Protein AF-A0A952SJS7-F1 (afdb_monomer)

Mean predicted aligned error: 21.54 Å

Radius of gyration: 40.36 Å; Cα contacts (8 Å, |Δi|>4): 62; chains: 1; bo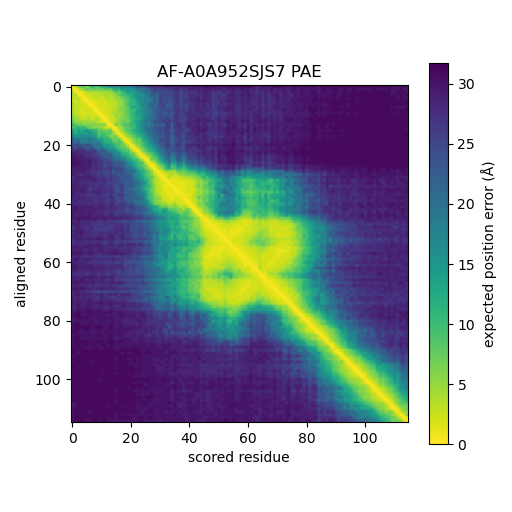unding box: 92×97×63 Å

Sequence (115 aa):
MNRIALHLMILLVTGCTSLSLAIGEELSPQPSAKERLQQVLDAEGGTTVHMDAAGNVHTSTNLPNGEQIIRVQPPQSPGLNLGPPLQLSNQPLQLPPPPPMPAQPPPPEYPQRAR

Structure (mmCIF, N/CA/C/O backbone):
data_AF-A0A952SJS7-F1
#
_entry.id   AF-A0A952SJS7-F1
#
loop_
_atom_site.group_PDB
_atom_site.id
_atom_site.type_symbol
_atom_site.label_atom_id
_atom_site.label_alt_id
_atom_site.label_comp_id
_atom_site.label_asym_id
_atom_site.label_entity_id
_atom_site.label_seq_id
_atom_site.pdbx_PDB_ins_code
_atom_site.Cartn_x
_atom_site.Cartn_y
_atom_site.Cartn_z
_atom_site.occupancy
_atom_site.B_iso_or_equiv
_atom_site.auth_seq_id
_atom_site.auth_comp_id
_atom_site.auth_asym_id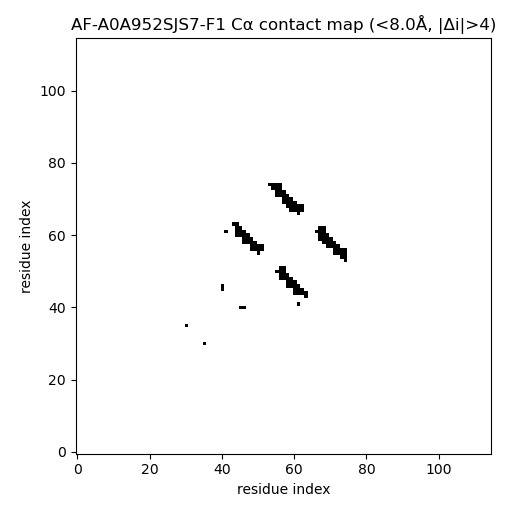
_atom_site.auth_atom_id
_atom_site.pdbx_PDB_model_num
ATOM 1 N N . MET A 1 1 ? 44.693 -62.402 -7.359 1.00 60.03 1 MET A N 1
ATOM 2 C CA . MET A 1 1 ? 44.055 -61.145 -7.819 1.00 60.03 1 MET A CA 1
ATOM 3 C C . MET A 1 1 ? 42.860 -60.719 -6.961 1.00 60.03 1 MET A C 1
ATOM 5 O O . MET A 1 1 ? 42.787 -59.543 -6.637 1.00 60.03 1 MET A O 1
ATOM 9 N N . ASN A 1 2 ? 41.994 -61.626 -6.486 1.00 61.91 2 ASN A N 1
ATOM 10 C CA . ASN A 1 2 ? 40.777 -61.231 -5.742 1.00 61.91 2 ASN A CA 1
ATOM 11 C C . ASN A 1 2 ? 41.002 -60.552 -4.377 1.00 61.91 2 ASN A C 1
ATOM 13 O O . ASN A 1 2 ? 40.204 -59.710 -3.983 1.00 61.91 2 ASN A O 1
ATOM 17 N N . ARG A 1 3 ? 42.081 -60.873 -3.650 1.00 64.12 3 ARG A N 1
ATOM 18 C CA . ARG A 1 3 ? 42.334 -60.283 -2.317 1.00 64.12 3 ARG A CA 1
ATOM 19 C C . ARG A 1 3 ? 42.762 -58.811 -2.376 1.00 64.12 3 ARG A C 1
ATOM 21 O O . ARG A 1 3 ? 42.360 -58.028 -1.526 1.00 64.12 3 ARG A O 1
ATOM 28 N N . ILE A 1 4 ? 43.518 -58.438 -3.410 1.00 73.25 4 ILE A N 1
ATOM 29 C CA . ILE A 1 4 ? 43.979 -57.058 -3.632 1.00 73.25 4 ILE A CA 1
ATOM 30 C C . ILE A 1 4 ? 42.799 -56.173 -4.055 1.00 73.25 4 ILE A C 1
ATOM 32 O O . ILE A 1 4 ? 42.634 -55.075 -3.532 1.00 73.25 4 ILE A O 1
ATOM 36 N N . ALA A 1 5 ? 41.927 -56.687 -4.928 1.00 70.94 5 ALA A N 1
ATOM 37 C CA . ALA A 1 5 ? 40.705 -55.995 -5.339 1.00 70.94 5 ALA A CA 1
ATOM 38 C C . ALA A 1 5 ? 39.747 -55.745 -4.159 1.00 70.94 5 ALA A C 1
ATOM 40 O O . ALA A 1 5 ? 39.169 -54.666 -4.050 1.00 70.94 5 ALA A O 1
ATOM 41 N N . LEU A 1 6 ? 39.630 -56.706 -3.234 1.00 72.69 6 LEU A N 1
ATOM 42 C CA . LEU A 1 6 ? 38.802 -56.558 -2.036 1.00 72.69 6 LEU A CA 1
ATOM 43 C C . LEU A 1 6 ? 39.335 -55.465 -1.093 1.00 72.69 6 LEU A C 1
ATOM 45 O O . LEU A 1 6 ? 38.554 -54.678 -0.570 1.00 72.69 6 LEU A O 1
ATOM 49 N N . HIS A 1 7 ? 40.654 -55.380 -0.895 1.00 68.94 7 HIS A N 1
ATOM 50 C CA . HIS A 1 7 ? 41.252 -54.323 -0.071 1.00 68.94 7 HIS A CA 1
ATOM 51 C C . HIS A 1 7 ? 41.114 -52.931 -0.698 1.00 68.94 7 HIS A C 1
ATOM 53 O O . HIS A 1 7 ? 40.824 -51.977 0.021 1.00 68.94 7 HIS A O 1
ATOM 59 N N . LEU A 1 8 ? 41.239 -52.815 -2.024 1.00 74.12 8 LEU A N 1
ATOM 60 C CA . LEU A 1 8 ? 40.985 -51.557 -2.733 1.00 74.12 8 LEU A CA 1
ATOM 61 C C . LEU A 1 8 ? 39.527 -51.102 -2.595 1.00 74.12 8 LEU A C 1
ATOM 63 O O . LEU A 1 8 ? 39.286 -49.926 -2.344 1.00 74.12 8 LEU A O 1
ATOM 67 N N . MET A 1 9 ? 38.564 -52.024 -2.680 1.00 73.56 9 MET A N 1
ATOM 68 C CA . MET A 1 9 ? 37.146 -51.707 -2.464 1.00 73.56 9 MET A CA 1
ATOM 69 C C . MET A 1 9 ? 36.869 -51.222 -1.038 1.00 73.56 9 MET A C 1
ATOM 71 O O . MET A 1 9 ? 36.152 -50.242 -0.861 1.00 73.56 9 MET A O 1
ATOM 75 N N . ILE A 1 10 ? 37.461 -51.854 -0.020 1.00 70.62 10 ILE A N 1
ATOM 76 C CA . ILE A 1 10 ? 37.277 -51.434 1.379 1.00 70.62 10 ILE A CA 1
ATOM 77 C C . ILE A 1 10 ? 37.886 -50.045 1.619 1.00 70.62 10 ILE A C 1
ATOM 79 O O . ILE A 1 10 ? 37.252 -49.214 2.270 1.00 70.62 10 ILE A O 1
ATOM 83 N N . LEU A 1 11 ? 39.067 -49.760 1.059 1.00 68.62 11 LEU A N 1
ATOM 84 C CA . LEU A 1 11 ? 39.697 -48.436 1.141 1.00 68.62 11 LEU A CA 1
ATOM 85 C C . LEU A 1 11 ? 38.873 -47.358 0.425 1.00 68.62 11 LEU A C 1
ATOM 87 O O . LEU A 1 11 ? 38.720 -46.265 0.964 1.00 68.62 11 LEU A O 1
ATOM 91 N N . LEU A 1 12 ? 38.303 -47.669 -0.743 1.00 65.94 12 LEU A N 1
ATOM 92 C CA . LEU A 1 12 ? 37.467 -46.737 -1.501 1.00 65.94 12 LEU A CA 1
ATOM 93 C C . LEU A 1 12 ? 36.153 -46.430 -0.766 1.00 65.94 12 LEU A C 1
ATOM 95 O O . LEU A 1 12 ? 35.773 -45.270 -0.644 1.00 65.94 12 LEU A O 1
ATOM 99 N N . VAL A 1 13 ? 35.489 -47.453 -0.218 1.00 61.91 13 VAL A N 1
ATOM 100 C CA . VAL A 1 13 ? 34.237 -47.287 0.538 1.00 61.91 13 VAL A CA 1
ATOM 101 C C . VAL A 1 13 ? 34.483 -46.522 1.839 1.00 61.91 13 VAL A C 1
ATOM 103 O O . VAL A 1 13 ? 33.785 -45.549 2.108 1.00 61.91 13 VAL A O 1
ATOM 106 N N . THR A 1 14 ? 35.511 -46.899 2.605 1.00 60.12 14 THR A N 1
ATOM 107 C CA . THR A 1 14 ? 35.843 -46.236 3.880 1.00 60.12 14 THR A CA 1
ATOM 108 C C . THR A 1 14 ? 36.302 -44.790 3.656 1.00 60.12 14 THR A C 1
ATOM 110 O O . THR A 1 14 ? 35.868 -43.883 4.366 1.00 60.12 14 THR A O 1
ATOM 113 N N . GLY A 1 15 ? 37.113 -44.545 2.620 1.00 55.28 15 GLY A N 1
ATOM 114 C CA . GLY A 1 15 ? 37.581 -43.209 2.246 1.00 55.28 15 GLY A CA 1
ATOM 115 C C . GLY A 1 15 ? 36.463 -42.282 1.752 1.00 55.28 15 GLY A C 1
ATOM 116 O O . GLY A 1 15 ? 36.436 -41.111 2.126 1.00 55.28 15 GLY A O 1
ATOM 117 N N . CYS A 1 16 ? 35.493 -42.797 0.985 1.00 51.47 16 CYS A N 1
ATOM 118 C CA . CYS A 1 16 ? 34.326 -42.020 0.548 1.00 51.47 16 CYS A CA 1
ATOM 119 C C . CYS A 1 16 ? 33.361 -41.692 1.697 1.00 51.47 16 CYS A C 1
ATOM 121 O O . CYS A 1 16 ? 32.789 -40.599 1.717 1.00 51.47 16 CYS A O 1
ATOM 123 N N . THR A 1 17 ? 33.205 -42.585 2.681 1.00 49.28 17 THR A N 1
ATOM 124 C CA . THR A 1 17 ? 32.387 -42.282 3.866 1.00 49.28 17 THR A CA 1
ATOM 125 C C . THR A 1 17 ? 33.038 -41.241 4.774 1.00 49.28 17 THR A C 1
ATOM 127 O O . THR A 1 17 ? 32.338 -40.379 5.298 1.00 49.28 17 THR A O 1
ATOM 130 N N . SER A 1 18 ? 34.368 -41.245 4.914 1.00 49.59 18 SER A N 1
ATOM 131 C CA . SER A 1 18 ? 35.073 -40.256 5.743 1.00 49.59 18 SER A CA 1
ATOM 132 C C . SER A 1 18 ? 35.174 -38.872 5.092 1.00 49.59 18 SER A C 1
ATOM 134 O O . SER A 1 18 ? 35.213 -37.880 5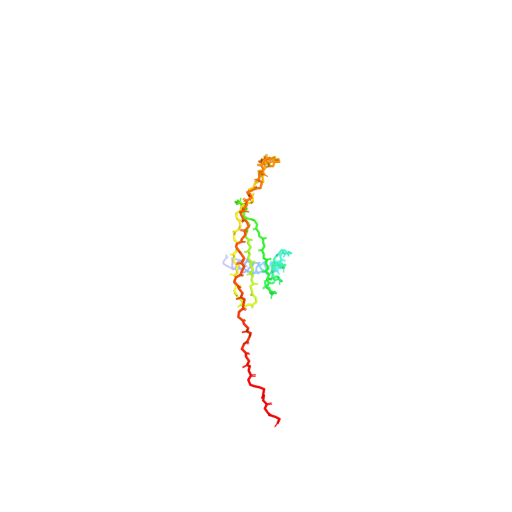.813 1.00 49.59 18 SER A O 1
ATOM 136 N N . LEU A 1 19 ? 35.150 -38.774 3.756 1.00 46.16 19 LEU A N 1
ATOM 137 C CA . LEU A 1 19 ? 35.109 -37.477 3.063 1.00 46.16 19 LEU A CA 1
ATOM 138 C C . LEU A 1 19 ? 33.718 -36.817 3.117 1.00 46.16 19 LEU A C 1
ATOM 140 O O . LEU A 1 19 ? 33.609 -35.600 3.005 1.00 46.16 19 LEU A O 1
ATOM 144 N N . SER A 1 20 ? 32.661 -37.602 3.344 1.00 49.66 20 SER A N 1
ATOM 145 C CA . SER A 1 20 ? 31.286 -37.089 3.446 1.00 49.66 20 SER A CA 1
ATOM 146 C C . SER A 1 20 ? 30.933 -36.545 4.838 1.00 49.66 20 SER A C 1
ATOM 148 O O . SER A 1 20 ? 29.885 -35.931 4.996 1.00 49.66 20 SER A O 1
ATOM 150 N N . LEU A 1 21 ? 31.797 -36.732 5.846 1.00 46.94 21 LEU A N 1
ATOM 151 C CA . LEU A 1 21 ? 31.563 -36.268 7.223 1.00 46.94 21 LEU A CA 1
ATOM 152 C C . LEU A 1 21 ? 32.289 -34.947 7.561 1.00 46.94 21 LEU A C 1
ATOM 154 O O . LEU A 1 21 ? 32.320 -34.539 8.717 1.00 46.94 21 LEU A O 1
ATOM 158 N N . ALA A 1 22 ? 32.863 -34.270 6.561 1.00 50.47 22 ALA A N 1
ATOM 159 C CA . ALA A 1 22 ? 33.495 -32.952 6.705 1.00 50.47 22 ALA A CA 1
ATOM 160 C C . ALA A 1 22 ? 32.922 -31.899 5.731 1.00 50.47 22 ALA A C 1
ATOM 162 O O . ALA A 1 22 ? 33.583 -30.919 5.405 1.00 50.47 22 ALA A O 1
ATOM 163 N N . ILE A 1 23 ? 31.680 -32.089 5.274 1.00 42.91 23 ILE A N 1
ATOM 164 C CA . ILE A 1 23 ? 30.808 -31.027 4.743 1.00 42.91 23 ILE A CA 1
ATOM 165 C C . ILE A 1 23 ? 29.615 -30.980 5.695 1.00 42.91 23 ILE A C 1
ATOM 167 O O . ILE A 1 23 ? 28.533 -31.497 5.452 1.00 42.91 23 ILE A O 1
ATOM 171 N N . GLY A 1 24 ? 29.909 -30.484 6.888 1.00 43.22 24 GLY A N 1
ATOM 172 C CA . GLY A 1 24 ? 28.981 -30.362 8.002 1.00 43.22 24 GLY A CA 1
ATOM 173 C C . GLY A 1 24 ? 29.079 -28.985 8.640 1.00 43.22 24 GLY A C 1
ATOM 174 O O . GLY A 1 24 ? 28.829 -28.851 9.827 1.00 43.22 24 GLY A O 1
ATOM 175 N N . GLU A 1 25 ? 29.454 -27.962 7.872 1.00 41.09 25 GLU A N 1
ATOM 176 C CA . GLU A 1 25 ? 28.895 -26.636 8.111 1.00 41.09 25 GLU A CA 1
ATOM 177 C C . GLU A 1 25 ? 27.646 -26.556 7.243 1.00 41.09 25 GLU A C 1
ATOM 179 O O . GLU A 1 25 ? 27.637 -26.027 6.132 1.00 41.09 25 GLU A O 1
ATOM 184 N N . GLU A 1 26 ? 26.569 -27.142 7.766 1.00 47.38 26 GLU A N 1
ATOM 185 C CA . GLU A 1 26 ? 25.251 -26.589 7.519 1.00 47.38 26 GLU A CA 1
ATOM 186 C C . GLU A 1 26 ? 25.334 -25.147 8.033 1.00 47.38 26 GLU A C 1
ATOM 188 O O . GLU A 1 26 ? 25.128 -24.870 9.215 1.00 47.38 26 GLU A O 1
ATOM 193 N N . LEU A 1 27 ? 25.731 -24.220 7.153 1.00 46.09 27 LEU A N 1
ATOM 194 C CA . LEU A 1 27 ? 25.365 -22.825 7.299 1.00 46.09 27 LEU A CA 1
ATOM 195 C C . LEU A 1 27 ? 23.846 -22.860 7.300 1.00 46.09 27 LEU A C 1
ATOM 197 O O . LEU A 1 27 ? 23.226 -22.802 6.240 1.00 46.09 27 LEU A O 1
ATOM 201 N N . SER A 1 28 ? 23.256 -23.030 8.487 1.00 59.84 28 SER A N 1
ATOM 202 C CA . SER A 1 28 ? 21.871 -22.671 8.722 1.00 59.84 28 SER A CA 1
ATOM 203 C C . SER A 1 28 ? 21.729 -21.321 8.037 1.00 59.84 28 SER A C 1
ATOM 205 O O . SER A 1 28 ? 22.497 -20.414 8.386 1.00 59.84 28 SER A O 1
ATOM 207 N N . PRO A 1 29 ? 20.914 -21.206 6.974 1.00 65.75 29 PRO A N 1
ATOM 208 C CA . PRO A 1 29 ? 20.824 -19.969 6.233 1.00 65.75 29 PRO A CA 1
ATOM 209 C C . PRO A 1 29 ? 20.265 -18.960 7.219 1.00 65.75 29 PRO A C 1
ATOM 211 O O . PRO A 1 29 ? 19.069 -18.947 7.506 1.00 65.75 29 PRO A O 1
ATOM 214 N N . GLN A 1 30 ? 21.164 -18.188 7.831 1.00 68.56 30 GLN A N 1
ATOM 215 C CA . GLN A 1 30 ? 20.778 -17.191 8.798 1.00 68.56 30 GLN A CA 1
ATOM 216 C C . GLN A 1 30 ? 19.842 -16.266 8.027 1.00 68.56 30 GLN A C 1
ATOM 218 O O . GLN A 1 30 ? 20.267 -15.727 6.999 1.00 68.56 30 GLN A O 1
ATOM 223 N N . PRO A 1 31 ? 18.581 -16.114 8.467 1.00 73.19 31 PRO A N 1
ATOM 224 C CA . PRO A 1 31 ? 17.628 -15.302 7.741 1.00 73.19 31 PRO A CA 1
ATOM 225 C C . PRO A 1 31 ? 18.243 -13.921 7.541 1.00 73.19 31 PRO A C 1
ATOM 227 O O . PRO A 1 31 ? 18.814 -13.323 8.465 1.00 73.19 31 PRO A O 1
ATOM 230 N N . SER A 1 32 ? 18.180 -13.444 6.304 1.00 83.81 32 SER A N 1
ATOM 231 C CA . SER A 1 32 ? 18.655 -12.126 5.918 1.00 83.81 32 SER A CA 1
ATOM 232 C C . SER A 1 32 ? 18.025 -11.060 6.814 1.00 83.81 32 SER A C 1
ATOM 234 O O . SER A 1 32 ? 16.966 -11.255 7.414 1.00 83.81 32 SER A O 1
ATOM 236 N N . ALA A 1 33 ? 18.645 -9.881 6.895 1.00 80.62 33 ALA A N 1
ATOM 237 C CA . ALA A 1 33 ? 18.096 -8.779 7.689 1.00 80.62 33 ALA A CA 1
ATOM 238 C C . ALA A 1 33 ? 16.626 -8.474 7.333 1.00 80.62 33 ALA A C 1
ATOM 240 O O . ALA A 1 33 ? 15.831 -8.164 8.218 1.00 80.62 33 ALA A O 1
ATOM 241 N N . LYS A 1 34 ? 16.268 -8.635 6.053 1.00 76.69 34 LYS A N 1
ATOM 242 C CA . LYS A 1 34 ? 14.900 -8.508 5.550 1.00 76.69 34 LYS A CA 1
ATOM 243 C C . LYS A 1 34 ? 13.980 -9.599 6.104 1.00 76.69 34 LYS A C 1
ATOM 245 O O . LYS A 1 34 ? 12.902 -9.279 6.586 1.00 76.69 34 LYS A O 1
ATOM 250 N N . GLU A 1 35 ? 14.398 -10.860 6.061 1.00 77.50 35 GLU A N 1
ATOM 251 C CA . GLU A 1 35 ? 13.600 -11.988 6.563 1.00 77.50 35 GLU A CA 1
ATOM 252 C C . GLU A 1 35 ? 13.407 -11.920 8.078 1.00 77.50 35 GLU A C 1
ATOM 254 O O . GLU A 1 35 ? 12.308 -12.161 8.561 1.00 77.50 35 GLU A O 1
ATOM 259 N N . ARG A 1 36 ? 14.430 -11.508 8.835 1.00 80.12 36 ARG A N 1
ATOM 260 C CA . ARG A 1 36 ? 14.298 -11.305 10.287 1.00 80.12 36 ARG A CA 1
ATOM 261 C C . ARG A 1 36 ? 13.339 -10.174 10.630 1.00 80.12 36 ARG A C 1
ATOM 263 O O . ARG A 1 36 ? 12.552 -10.304 11.557 1.00 80.12 36 ARG A O 1
ATOM 270 N N . LEU A 1 37 ? 13.414 -9.059 9.900 1.00 77.19 37 LEU A N 1
ATOM 271 C CA . LEU A 1 37 ? 12.474 -7.955 10.081 1.00 77.19 37 LEU A CA 1
ATOM 272 C C . LEU A 1 37 ? 11.047 -8.416 9.772 1.00 77.19 37 LEU A C 1
ATOM 274 O O . LEU A 1 37 ? 10.135 -8.119 10.535 1.00 77.19 37 LEU A O 1
ATOM 278 N N . GLN A 1 38 ? 10.875 -9.187 8.698 1.00 69.44 38 GLN A N 1
ATOM 279 C CA . GLN A 1 38 ? 9.587 -9.757 8.323 1.00 69.44 38 GLN A CA 1
ATOM 280 C C . GLN A 1 38 ? 9.038 -10.677 9.423 1.00 69.44 38 GLN A C 1
ATOM 282 O O . GLN A 1 38 ? 7.903 -10.497 9.838 1.00 69.44 38 GLN A O 1
ATOM 287 N N . GLN A 1 39 ? 9.864 -11.564 9.984 1.00 69.00 39 GLN A N 1
ATOM 288 C CA . GLN A 1 39 ? 9.484 -12.453 11.090 1.00 69.00 39 GLN A CA 1
ATOM 289 C C . GLN A 1 39 ? 9.036 -11.698 12.351 1.00 69.00 39 GLN A C 1
ATOM 291 O O . GLN A 1 39 ? 8.095 -12.123 13.015 1.00 69.00 39 GLN A O 1
ATOM 296 N N . VAL A 1 40 ? 9.693 -10.581 12.685 1.00 70.38 40 VAL A N 1
ATOM 297 C CA . VAL A 1 40 ? 9.299 -9.736 13.826 1.00 70.38 40 VAL A CA 1
ATOM 298 C C . VAL A 1 40 ? 7.963 -9.040 13.552 1.00 70.38 40 VAL A C 1
ATOM 300 O O . VAL A 1 40 ? 7.081 -9.052 14.405 1.00 70.38 40 VAL A O 1
ATOM 303 N N . LEU A 1 41 ? 7.789 -8.483 12.350 1.00 67.62 41 LEU A N 1
ATOM 304 C CA . LEU A 1 41 ? 6.547 -7.814 11.948 1.00 67.62 41 LEU A CA 1
ATOM 305 C C . LEU A 1 41 ? 5.364 -8.787 11.841 1.00 67.62 41 LEU A C 1
ATOM 307 O O . LEU A 1 41 ? 4.237 -8.419 12.162 1.00 67.62 41 LEU A O 1
ATOM 311 N N . ASP A 1 42 ? 5.611 -10.022 11.406 1.00 6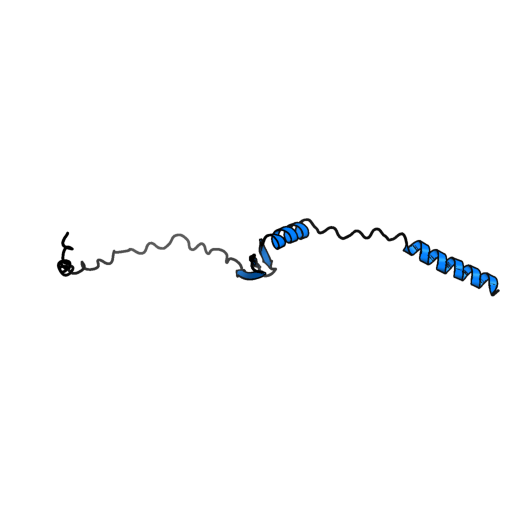5.06 42 ASP A N 1
ATOM 312 C CA . ASP A 1 42 ? 4.589 -11.065 11.322 1.00 65.06 42 ASP A CA 1
ATOM 313 C C . ASP A 1 42 ? 4.138 -11.528 12.715 1.00 65.06 42 ASP A C 1
ATOM 315 O O . ASP A 1 42 ? 2.964 -11.842 12.899 1.00 65.06 42 ASP A O 1
ATOM 319 N N . ALA A 1 43 ? 5.040 -11.530 13.704 1.00 64.56 43 ALA A N 1
ATOM 320 C CA . ALA A 1 43 ? 4.736 -11.938 15.074 1.00 64.56 43 ALA A CA 1
ATOM 321 C C . ALA A 1 43 ? 3.923 -10.897 15.871 1.00 64.56 43 ALA A C 1
ATOM 323 O O . ALA A 1 43 ? 3.119 -11.285 16.716 1.00 64.56 43 ALA A O 1
ATOM 324 N N . GLU A 1 44 ? 4.100 -9.595 15.615 1.00 65.31 44 GLU A N 1
ATOM 325 C CA . GLU A 1 44 ? 3.317 -8.525 16.269 1.00 65.31 44 GLU A CA 1
ATOM 326 C C . GLU A 1 44 ? 2.014 -8.167 15.534 1.00 65.31 44 GLU A C 1
ATOM 328 O O . GLU A 1 44 ? 1.165 -7.460 16.081 1.00 65.31 44 GLU A O 1
ATOM 333 N N . GLY A 1 45 ? 1.831 -8.663 14.309 1.00 65.38 45 GLY A N 1
ATOM 334 C CA . GLY A 1 45 ? 0.870 -8.086 13.379 1.00 65.38 45 GLY A CA 1
ATOM 335 C C . GLY A 1 45 ? 1.460 -6.817 12.766 1.00 65.38 45 GLY A C 1
ATOM 336 O O . GLY A 1 45 ? 1.847 -5.869 13.448 1.00 65.38 45 GLY A O 1
ATOM 337 N N . GLY A 1 46 ? 1.564 -6.806 11.444 1.00 75.94 46 GLY A N 1
ATOM 338 C CA . GLY A 1 46 ? 2.344 -5.808 10.729 1.00 75.94 46 GLY A CA 1
ATOM 339 C C . GLY A 1 46 ? 1.701 -5.437 9.410 1.00 75.94 46 GLY A C 1
ATOM 340 O O . GLY A 1 46 ? 0.950 -6.213 8.817 1.00 75.94 46 GLY A O 1
ATOM 341 N N . THR A 1 47 ? 2.002 -4.226 8.947 1.00 83.62 47 THR A N 1
ATOM 342 C CA . THR A 1 47 ? 1.656 -3.791 7.595 1.00 83.62 47 THR A CA 1
ATOM 343 C C . THR A 1 47 ? 2.901 -3.860 6.729 1.00 83.62 47 THR A C 1
ATOM 345 O O . THR A 1 47 ? 3.880 -3.162 6.987 1.00 83.62 47 THR A O 1
ATOM 348 N N . THR A 1 48 ? 2.866 -4.689 5.694 1.00 86.81 48 THR A N 1
ATOM 349 C CA . THR A 1 48 ? 3.900 -4.730 4.664 1.00 86.81 48 THR A CA 1
ATOM 350 C C . THR A 1 48 ? 3.414 -3.992 3.431 1.00 86.81 48 THR A C 1
ATOM 352 O O . THR A 1 48 ? 2.264 -4.127 3.015 1.00 86.81 48 THR A O 1
ATOM 355 N N . VAL A 1 49 ? 4.300 -3.188 2.850 1.00 89.69 49 VAL A N 1
ATOM 356 C CA . VAL A 1 49 ? 4.030 -2.429 1.630 1.00 89.69 49 VAL A CA 1
ATOM 357 C C . VAL A 1 49 ? 5.117 -2.763 0.623 1.00 89.69 49 VAL A C 1
ATOM 359 O O . VAL A 1 49 ? 6.302 -2.636 0.929 1.00 89.69 49 VAL A O 1
ATOM 362 N N . HIS A 1 50 ? 4.729 -3.196 -0.572 1.00 89.44 50 HIS A N 1
ATOM 363 C CA . HIS A 1 50 ? 5.665 -3.434 -1.665 1.00 89.44 50 HIS A CA 1
ATOM 364 C C . HIS A 1 50 ? 5.087 -2.960 -2.994 1.00 89.44 50 HIS A C 1
ATOM 366 O O . HIS A 1 50 ? 3.877 -2.963 -3.191 1.00 89.44 50 HIS A O 1
ATOM 372 N N . MET A 1 51 ? 5.962 -2.547 -3.908 1.00 92.19 51 MET A N 1
ATOM 373 C CA . MET A 1 51 ? 5.584 -2.210 -5.276 1.00 92.19 51 MET A CA 1
ATOM 374 C C . MET A 1 51 ? 5.910 -3.390 -6.192 1.00 92.19 51 MET A C 1
ATOM 376 O O . MET A 1 51 ? 7.001 -3.953 -6.092 1.00 92.19 51 MET A O 1
ATOM 380 N N . ASP A 1 52 ? 4.978 -3.775 -7.060 1.00 91.25 52 ASP A N 1
ATOM 381 C CA . ASP A 1 52 ? 5.219 -4.801 -8.073 1.00 91.25 52 ASP A CA 1
ATOM 382 C C . ASP A 1 52 ? 5.904 -4.230 -9.329 1.00 91.25 52 ASP A C 1
ATOM 384 O O . ASP A 1 52 ? 6.121 -3.023 -9.467 1.00 91.25 52 ASP A O 1
ATOM 388 N N . ALA A 1 53 ? 6.259 -5.111 -10.267 1.00 91.94 53 ALA A N 1
ATOM 389 C CA . ALA A 1 53 ? 6.913 -4.723 -11.517 1.00 91.94 53 ALA A CA 1
ATOM 390 C C . ALA A 1 53 ? 6.028 -3.857 -12.435 1.00 91.94 53 ALA A C 1
ATOM 392 O O . ALA A 1 53 ? 6.551 -3.161 -13.303 1.00 91.94 53 ALA A O 1
ATOM 393 N N . ALA A 1 54 ? 4.705 -3.887 -12.251 1.00 91.25 54 ALA A N 1
ATOM 394 C CA . ALA A 1 54 ? 3.756 -3.048 -12.976 1.00 91.25 54 ALA A CA 1
ATOM 395 C C . ALA A 1 54 ? 3.532 -1.684 -12.290 1.00 91.25 54 ALA A C 1
ATOM 397 O O . ALA A 1 54 ? 2.801 -0.847 -12.817 1.00 91.25 54 ALA A O 1
ATOM 398 N N . GLY A 1 55 ? 4.172 -1.439 -11.140 1.00 87.56 55 GLY A N 1
ATOM 399 C CA . GLY A 1 55 ? 4.059 -0.203 -10.373 1.00 87.56 55 GLY A CA 1
ATOM 400 C C . GLY A 1 55 ? 2.851 -0.152 -9.436 1.00 87.56 55 GLY A C 1
ATOM 401 O O . GLY A 1 55 ? 2.578 0.909 -8.874 1.00 87.56 55 GLY A O 1
ATOM 402 N N . ASN A 1 56 ? 2.112 -1.254 -9.260 1.00 92.25 56 ASN A N 1
ATOM 403 C CA . ASN A 1 56 ? 1.046 -1.301 -8.264 1.00 92.25 56 ASN A CA 1
ATOM 404 C C . ASN A 1 56 ? 1.662 -1.424 -6.871 1.00 92.25 56 ASN A C 1
ATOM 406 O O . ASN A 1 56 ? 2.603 -2.190 -6.657 1.00 92.25 56 ASN A O 1
ATOM 410 N N . VAL A 1 57 ? 1.094 -0.708 -5.908 1.00 92.75 57 VAL A N 1
ATOM 411 C CA . VAL A 1 57 ? 1.464 -0.808 -4.499 1.00 92.75 57 VAL A CA 1
ATOM 412 C C . VAL A 1 57 ? 0.532 -1.798 -3.813 1.00 92.75 57 VAL A C 1
ATOM 414 O O . VAL A 1 57 ? -0.673 -1.574 -3.706 1.00 92.75 57 VAL A O 1
ATOM 417 N N . HIS A 1 58 ? 1.104 -2.886 -3.319 1.00 93.06 58 HIS A N 1
ATOM 418 C CA . HIS A 1 58 ? 0.430 -3.912 -2.536 1.00 93.06 58 HIS A CA 1
ATOM 419 C C . HIS A 1 58 ? 0.667 -3.650 -1.057 1.00 93.06 58 HIS A C 1
ATOM 421 O O . HIS A 1 58 ? 1.808 -3.521 -0.613 1.00 93.06 58 HIS A O 1
ATOM 427 N N . THR A 1 59 ? -0.413 -3.569 -0.290 1.00 90.94 59 THR A N 1
ATOM 428 C CA . THR A 1 59 ? -0.391 -3.431 1.166 1.00 90.94 59 THR A CA 1
ATOM 429 C C . THR A 1 59 ? -1.051 -4.651 1.784 1.00 90.94 59 THR A C 1
ATOM 431 O O . THR A 1 59 ? -2.221 -4.914 1.511 1.00 90.94 59 THR A O 1
ATOM 434 N N . SER A 1 60 ? -0.310 -5.386 2.607 1.00 91.81 60 SER A N 1
ATOM 435 C CA . SER A 1 60 ? -0.828 -6.511 3.384 1.00 91.81 60 SER A CA 1
ATOM 436 C C . SER A 1 60 ? -0.745 -6.172 4.863 1.00 91.81 60 SER A C 1
ATOM 438 O O . SER A 1 60 ? 0.341 -5.901 5.367 1.00 91.81 60 SER A O 1
ATOM 440 N N . THR A 1 61 ? -1.872 -6.228 5.562 1.00 89.12 61 THR A N 1
ATOM 441 C CA . THR A 1 61 ? -1.938 -6.045 7.013 1.00 89.12 61 THR A CA 1
ATOM 442 C C . THR A 1 61 ? -2.385 -7.349 7.655 1.00 89.12 61 THR A C 1
ATOM 444 O O . THR A 1 61 ? -3.504 -7.801 7.412 1.00 89.12 61 THR A O 1
ATOM 447 N N . ASN A 1 62 ? -1.512 -7.935 8.471 1.00 86.56 62 ASN A N 1
ATOM 448 C CA . ASN A 1 62 ? -1.847 -9.083 9.307 1.00 86.56 62 ASN A CA 1
ATOM 449 C C . ASN A 1 62 ? -2.458 -8.568 10.613 1.00 86.56 62 ASN A C 1
ATOM 451 O O . ASN A 1 62 ? -1.806 -7.833 11.357 1.00 86.56 62 ASN A O 1
ATOM 455 N N . LEU A 1 63 ? -3.719 -8.908 10.867 1.00 82.69 63 LEU A N 1
ATOM 456 C CA . LEU A 1 63 ? -4.430 -8.525 12.080 1.00 82.69 63 LEU A CA 1
ATOM 457 C C . LEU A 1 63 ? -4.123 -9.508 13.225 1.00 82.69 63 LEU A C 1
ATOM 459 O O . LEU A 1 63 ? -3.911 -10.697 12.977 1.00 82.69 63 LEU A O 1
ATOM 463 N N . PRO A 1 64 ? -4.194 -9.067 14.495 1.00 75.75 64 PRO A N 1
ATOM 464 C CA . PRO A 1 64 ? -3.963 -9.939 15.652 1.00 75.75 64 PRO A CA 1
ATOM 465 C C . PRO A 1 64 ? -4.949 -11.113 15.779 1.00 75.75 64 PRO A C 1
ATOM 467 O O . PRO A 1 64 ? -4.676 -12.074 16.491 1.00 75.75 64 PRO A O 1
ATOM 470 N N . ASN A 1 65 ? -6.106 -11.042 15.112 1.00 83.06 65 ASN A N 1
ATOM 471 C CA . ASN A 1 65 ? -7.108 -12.113 15.071 1.00 83.06 65 ASN A CA 1
ATOM 472 C C . ASN A 1 65 ? -6.796 -13.201 14.020 1.00 83.06 65 ASN A C 1
ATOM 474 O O . ASN A 1 65 ? -7.576 -14.141 13.885 1.00 83.06 65 ASN A O 1
ATOM 478 N N . GLY A 1 66 ? -5.687 -13.079 13.283 1.00 79.00 66 GLY A N 1
ATOM 479 C CA . GLY A 1 66 ? -5.293 -14.008 12.222 1.00 79.00 66 GLY A CA 1
ATOM 480 C C . GLY A 1 66 ? -5.898 -13.702 10.849 1.00 79.00 66 GLY A C 1
ATOM 481 O O . GLY A 1 66 ? -5.656 -14.452 9.906 1.00 79.00 66 GLY A O 1
ATOM 482 N N . GLU A 1 67 ? -6.665 -12.618 10.702 1.00 85.31 67 GLU A N 1
ATOM 483 C CA . GLU A 1 67 ? -7.158 -12.168 9.398 1.00 85.31 67 GLU A CA 1
ATOM 484 C C . GLU A 1 67 ? -6.091 -11.365 8.641 1.00 85.31 67 GLU A C 1
ATOM 486 O O . GLU A 1 67 ? -5.321 -10.599 9.223 1.00 85.31 67 GLU A O 1
ATOM 491 N N . GLN A 1 68 ? -6.073 -11.502 7.314 1.00 88.38 68 GLN A N 1
ATOM 492 C CA . GLN A 1 68 ? -5.181 -10.750 6.436 1.00 88.38 68 GLN A CA 1
ATOM 493 C C . GLN A 1 68 ? -5.994 -9.799 5.555 1.00 88.38 68 GLN A C 1
ATOM 495 O O . GLN A 1 68 ? -6.855 -10.227 4.786 1.00 88.38 68 GLN A O 1
ATOM 500 N N . ILE A 1 69 ? -5.696 -8.501 5.631 1.00 89.81 69 ILE A N 1
ATOM 501 C CA . ILE A 1 69 ? -6.271 -7.493 4.736 1.00 89.81 69 ILE A CA 1
ATOM 502 C C . ILE A 1 69 ? -5.265 -7.199 3.629 1.00 89.81 69 ILE A C 1
ATOM 504 O O . ILE A 1 69 ? -4.154 -6.751 3.905 1.00 89.81 69 ILE A O 1
ATOM 508 N N . ILE A 1 70 ? -5.678 -7.385 2.374 1.00 91.31 70 ILE A N 1
ATOM 509 C CA . ILE A 1 70 ? -4.869 -7.066 1.194 1.00 91.31 70 ILE A CA 1
ATOM 510 C C . ILE A 1 70 ? -5.510 -5.893 0.452 1.00 91.31 70 ILE A C 1
ATOM 512 O O . ILE A 1 70 ? -6.702 -5.910 0.141 1.00 91.31 70 ILE A O 1
ATOM 516 N N . ARG A 1 71 ? -4.713 -4.868 0.149 1.00 92.00 71 ARG A N 1
ATOM 517 C CA . ARG A 1 71 ? -5.106 -3.726 -0.682 1.00 92.00 7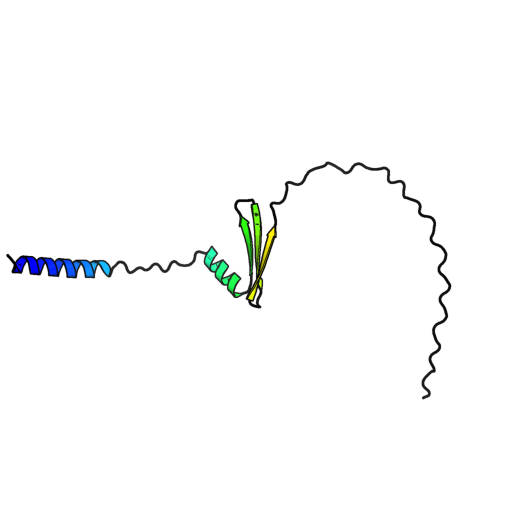1 ARG A CA 1
ATOM 518 C C . ARG A 1 71 ? -4.114 -3.549 -1.818 1.00 92.00 71 ARG A C 1
ATOM 520 O O . ARG A 1 71 ? -2.909 -3.544 -1.589 1.00 92.00 71 ARG A O 1
ATOM 527 N N . VAL A 1 72 ? -4.636 -3.355 -3.026 1.00 91.06 72 VAL A N 1
ATOM 528 C CA . VAL A 1 72 ? -3.838 -3.086 -4.226 1.00 91.06 72 VAL A CA 1
ATOM 529 C C . VAL A 1 72 ? -4.183 -1.693 -4.722 1.00 91.06 72 VAL A C 1
ATOM 531 O O . VAL A 1 72 ? -5.332 -1.413 -5.061 1.00 91.06 72 VAL A O 1
ATOM 534 N N . GLN A 1 73 ? -3.188 -0.815 -4.737 1.00 91.12 73 GLN A N 1
ATOM 535 C CA . GLN A 1 73 ? -3.298 0.536 -5.258 1.00 91.12 73 GLN A CA 1
ATOM 536 C C . GLN A 1 73 ? -2.598 0.588 -6.623 1.00 91.12 73 GLN A C 1
ATOM 538 O O . GLN A 1 73 ? -1.402 0.300 -6.689 1.00 91.12 73 GLN A O 1
ATOM 543 N N . PRO A 1 74 ? -3.294 0.955 -7.713 1.00 88.81 74 PRO A N 1
ATOM 544 C CA . PRO A 1 74 ? -2.654 1.147 -9.012 1.00 88.81 74 PRO A CA 1
ATOM 545 C C . PRO A 1 74 ? -1.581 2.250 -8.972 1.00 88.81 74 PRO A C 1
ATOM 547 O O . PRO A 1 74 ? -1.616 3.095 -8.064 1.00 88.81 74 PRO A O 1
ATOM 550 N N . PRO A 1 75 ? -0.665 2.286 -9.963 1.00 87.38 75 PRO A N 1
ATOM 551 C CA . PRO A 1 75 ? 0.366 3.307 -10.061 1.00 87.38 75 PRO A CA 1
ATOM 552 C C . PRO A 1 75 ? -0.245 4.703 -9.968 1.00 87.38 75 PRO A C 1
ATOM 554 O O . PRO A 1 75 ? -1.257 5.000 -10.609 1.00 87.38 75 PRO A O 1
ATOM 557 N N . GLN A 1 76 ? 0.376 5.571 -9.173 1.00 79.31 76 GLN A N 1
ATOM 558 C CA . GLN A 1 76 ? -0.011 6.975 -9.104 1.00 79.31 76 GLN A CA 1
ATOM 559 C C . GLN A 1 76 ? 0.207 7.592 -10.491 1.00 79.31 76 GLN A C 1
ATOM 561 O O . GLN A 1 76 ? 1.334 7.631 -10.989 1.00 79.31 76 GLN A O 1
ATOM 566 N N . SER A 1 77 ? -0.866 8.053 -11.138 1.00 74.69 77 SER A N 1
ATOM 567 C CA . SER A 1 77 ? -0.742 8.795 -12.391 1.00 74.69 77 SER A CA 1
ATOM 568 C C . SER A 1 77 ? 0.082 10.060 -12.138 1.00 74.69 77 SER A C 1
ATOM 570 O O . SER A 1 77 ? -0.185 10.742 -11.140 1.00 74.69 77 SER A O 1
ATOM 572 N N . PRO A 1 78 ? 1.030 10.423 -13.019 1.00 76.94 78 PRO A N 1
ATOM 573 C CA . PRO A 1 78 ? 1.691 11.717 -12.941 1.00 76.94 78 PRO A CA 1
ATOM 574 C C . PRO A 1 78 ? 0.637 12.822 -12.843 1.00 76.94 78 PRO A C 1
ATOM 576 O O . PRO A 1 78 ? -0.309 12.850 -13.633 1.00 76.94 78 PRO A O 1
ATOM 579 N N . GLY A 1 79 ? 0.766 13.704 -11.852 1.00 73.69 79 GLY A N 1
ATOM 580 C CA . GLY A 1 79 ? -0.172 14.809 -11.684 1.00 73.69 79 GLY A CA 1
ATOM 581 C C . GLY A 1 79 ? -0.203 15.675 -12.943 1.00 73.69 79 GLY A C 1
ATOM 582 O O . GLY A 1 79 ? 0.835 16.167 -13.386 1.00 73.69 79 GLY A O 1
ATOM 583 N N . LEU A 1 80 ? -1.387 15.870 -13.526 1.00 74.75 80 LEU A N 1
ATOM 584 C CA . LEU A 1 80 ? -1.578 16.827 -14.613 1.00 74.75 80 LEU A CA 1
ATOM 585 C C . LEU A 1 80 ? -1.478 18.243 -14.039 1.00 74.75 80 LEU A C 1
ATOM 587 O O . LEU A 1 80 ? -2.350 18.686 -13.292 1.00 74.75 80 LEU A O 1
ATOM 591 N N . ASN A 1 81 ? -0.415 18.967 -14.389 1.00 74.75 81 ASN A N 1
ATOM 592 C CA . ASN A 1 81 ? -0.325 20.395 -14.110 1.00 74.75 81 ASN A CA 1
ATOM 593 C C . ASN A 1 81 ? -1.210 21.141 -15.121 1.00 74.75 81 ASN A C 1
ATOM 595 O O . ASN A 1 81 ? -0.777 21.458 -16.224 1.00 74.75 81 ASN A O 1
ATOM 599 N N . LEU A 1 82 ? -2.474 21.369 -14.762 1.00 77.75 82 LEU A N 1
ATOM 600 C CA . LEU A 1 82 ? -3.454 22.054 -15.617 1.00 77.75 82 LEU A CA 1
ATOM 601 C C . LEU A 1 82 ? -3.347 23.589 -15.550 1.00 77.75 82 LEU A C 1
ATOM 603 O O . LEU A 1 82 ? -4.245 24.290 -16.011 1.00 77.75 82 LEU A O 1
ATOM 607 N N . GLY A 1 83 ? -2.260 24.121 -14.982 1.00 80.38 83 GLY A N 1
ATOM 608 C CA . GLY A 1 83 ? -2.143 25.543 -14.680 1.00 80.38 83 GLY A CA 1
ATOM 609 C C . GLY A 1 83 ? -3.142 26.006 -13.60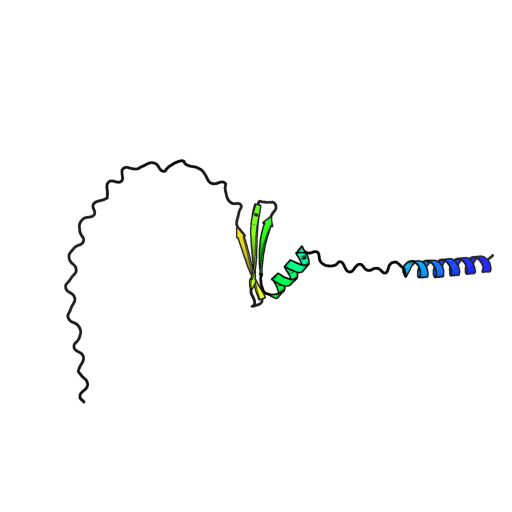6 1.00 80.38 83 GLY A C 1
ATOM 610 O O . GLY A 1 83 ? -3.830 25.194 -12.982 1.00 80.38 83 GLY A O 1
ATOM 611 N N . PRO A 1 84 ? -3.200 27.318 -13.327 1.00 80.44 84 PRO A N 1
ATOM 612 C CA . PRO A 1 84 ? -4.195 27.873 -12.418 1.00 80.44 84 PRO A CA 1
ATOM 613 C C . PRO A 1 84 ? -5.613 27.676 -12.987 1.00 80.44 84 PRO A C 1
ATOM 615 O O . PRO A 1 84 ? -5.801 27.778 -14.201 1.00 80.44 84 PRO A O 1
ATOM 618 N N . PRO A 1 85 ? -6.625 27.423 -12.137 1.00 77.81 85 PRO A N 1
ATOM 619 C CA . PRO A 1 85 ? -8.002 27.291 -12.597 1.00 77.81 85 PRO A CA 1
ATOM 620 C C . PRO A 1 85 ? -8.450 28.572 -13.310 1.00 77.81 85 PRO A C 1
ATOM 622 O O . PRO A 1 85 ? -8.148 29.682 -12.861 1.00 77.81 85 PRO A O 1
ATOM 625 N N . LEU A 1 86 ? -9.196 28.422 -14.408 1.00 76.25 86 LEU A N 1
ATOM 626 C CA . LEU A 1 86 ? -9.834 29.555 -15.073 1.00 76.25 86 LEU A CA 1
ATOM 627 C C . LEU A 1 86 ? -10.767 30.245 -14.073 1.00 76.25 86 LEU A C 1
ATOM 629 O O . LEU A 1 86 ? -11.661 29.613 -13.507 1.00 76.25 86 LEU A O 1
ATOM 633 N N . GLN A 1 87 ? -10.555 31.542 -13.845 1.00 75.62 87 GLN A N 1
ATOM 634 C CA . GLN A 1 87 ? -11.458 32.352 -13.035 1.00 75.62 87 GLN A CA 1
ATOM 635 C C . GLN A 1 87 ? -12.767 32.536 -13.805 1.00 75.62 87 GLN A C 1
ATOM 637 O O . GLN A 1 87 ? -12.904 33.441 -14.625 1.00 75.62 87 GLN A O 1
ATOM 642 N N . LEU A 1 88 ? -13.735 31.656 -13.563 1.00 73.56 88 LEU A N 1
ATOM 643 C CA . LEU A 1 88 ? -15.112 31.896 -13.969 1.00 73.56 88 LEU A CA 1
ATOM 644 C C . LEU A 1 88 ? -15.630 33.069 -13.132 1.00 73.56 88 LEU A C 1
ATOM 646 O O . LEU A 1 88 ? -15.466 33.075 -11.910 1.00 73.56 88 LEU A O 1
ATOM 650 N N . SER A 1 89 ? -16.214 34.085 -13.774 1.00 70.69 89 SER A N 1
ATOM 651 C CA . SER A 1 89 ? -16.892 35.172 -13.066 1.00 70.69 89 SER A CA 1
ATOM 652 C C . SER A 1 89 ? -18.060 34.590 -12.275 1.00 70.69 89 SER A C 1
ATOM 654 O O . SER A 1 89 ? -19.168 34.443 -12.784 1.00 70.69 89 SER A O 1
ATOM 656 N N . ASN A 1 90 ? -17.792 34.238 -11.022 1.00 63.31 90 ASN A N 1
ATOM 657 C CA . ASN A 1 90 ? -18.780 33.785 -10.062 1.00 63.31 90 ASN A CA 1
ATOM 658 C C . ASN A 1 90 ? -19.637 34.988 -9.671 1.00 63.31 90 ASN A C 1
ATOM 660 O O . ASN A 1 90 ? -19.405 35.611 -8.636 1.00 63.31 90 ASN A O 1
ATOM 664 N N . GLN A 1 91 ? -20.622 35.344 -10.499 1.00 72.19 91 GLN A N 1
ATOM 665 C CA . GLN A 1 91 ? -21.770 36.060 -9.964 1.00 72.19 91 GLN A CA 1
ATOM 666 C C . GLN A 1 91 ? -22.404 35.133 -8.922 1.00 72.19 91 GLN A C 1
ATOM 668 O O . GLN A 1 91 ? -22.776 34.007 -9.267 1.00 72.19 91 GLN A O 1
ATOM 673 N N . PRO A 1 92 ? -22.501 35.550 -7.649 1.00 71.44 92 PRO A N 1
ATOM 674 C CA . PRO A 1 92 ? -23.232 34.776 -6.667 1.00 71.44 92 PRO A CA 1
ATOM 675 C C . PRO A 1 92 ? -24.662 34.614 -7.177 1.00 71.44 92 PRO A C 1
ATOM 677 O O . PRO A 1 92 ? -25.329 35.610 -7.466 1.00 71.44 92 PRO A O 1
ATOM 680 N N . LEU A 1 93 ? -25.130 33.372 -7.289 1.00 70.06 93 LEU A N 1
ATOM 681 C CA . LEU A 1 93 ? -26.554 33.095 -7.431 1.00 70.06 93 LEU A CA 1
ATOM 682 C C . LEU A 1 93 ? -27.234 33.667 -6.185 1.00 70.06 93 LEU A C 1
ATOM 684 O O . LEU A 1 93 ? -27.171 33.076 -5.108 1.00 70.06 93 LEU A O 1
ATOM 688 N N . GLN A 1 94 ? -27.823 34.856 -6.313 1.00 74.88 94 GLN A N 1
ATOM 689 C CA . GLN A 1 94 ? -28.649 35.440 -5.266 1.00 74.88 94 GLN A CA 1
ATOM 690 C C . GLN A 1 94 ? -29.912 34.592 -5.162 1.00 74.88 94 GLN A C 1
ATOM 692 O O . GLN A 1 94 ? -30.856 34.748 -5.935 1.00 74.88 94 GLN A O 1
ATOM 697 N N . LEU A 1 95 ? -29.895 33.639 -4.236 1.00 75.25 95 LEU A N 1
ATOM 698 C CA . LEU A 1 95 ? -31.087 32.8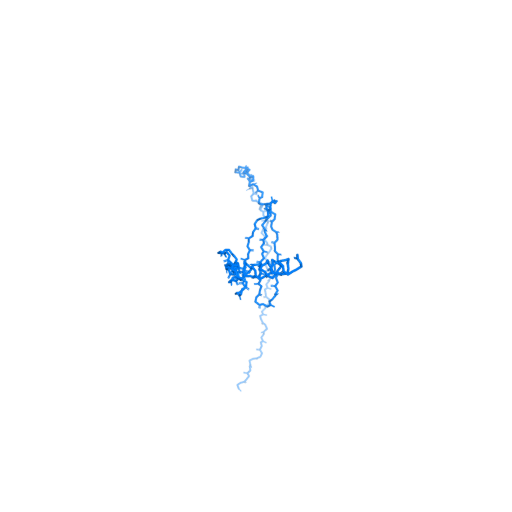94 -3.871 1.00 75.25 95 LEU A CA 1
ATOM 699 C C . LEU A 1 95 ? -32.023 33.837 -3.096 1.00 75.25 95 LEU A C 1
ATOM 701 O O . LEU A 1 95 ? -31.545 34.612 -2.261 1.00 75.25 95 LEU A O 1
ATOM 705 N N . PRO A 1 96 ? -33.340 33.803 -3.359 1.00 80.12 96 PRO A N 1
ATOM 706 C CA . PRO A 1 96 ? -34.294 34.578 -2.580 1.00 80.12 96 PRO A CA 1
ATOM 707 C C . PRO A 1 96 ? -34.231 34.165 -1.098 1.00 80.12 96 PRO A C 1
ATOM 709 O O . PRO A 1 96 ? -33.928 33.006 -0.796 1.00 80.12 96 PRO A O 1
ATOM 712 N N . PRO A 1 97 ? -34.506 35.092 -0.161 1.00 81.06 97 PRO A N 1
ATOM 713 C CA . PRO A 1 97 ? -34.484 34.784 1.262 1.00 81.06 97 PRO A CA 1
ATOM 714 C C . PRO A 1 97 ? -35.497 33.675 1.598 1.00 81.06 97 PRO A C 1
ATOM 716 O O . PRO A 1 97 ? -36.581 33.636 1.006 1.00 81.06 97 PRO A O 1
ATOM 719 N N . PRO A 1 98 ? -35.173 32.773 2.544 1.00 81.31 98 PRO A N 1
ATOM 720 C CA . PRO A 1 98 ? -36.099 31.733 2.970 1.00 81.31 98 PRO A CA 1
ATOM 721 C C . PRO A 1 98 ? -37.344 32.347 3.637 1.00 81.31 98 PRO A C 1
ATOM 723 O O . PRO A 1 98 ? -37.242 33.399 4.277 1.00 81.31 98 PRO A O 1
ATOM 726 N N . PRO A 1 99 ? -38.522 31.706 3.513 1.00 83.44 99 PRO A N 1
ATOM 727 C CA . PRO A 1 99 ? -39.729 32.161 4.194 1.00 83.44 99 PRO A CA 1
ATOM 728 C C . PRO A 1 99 ? -39.553 32.106 5.723 1.00 83.44 99 PRO A C 1
ATOM 730 O O . PRO A 1 99 ? -38.781 31.282 6.225 1.00 83.44 99 PRO A O 1
ATOM 733 N N . PRO A 1 100 ? -40.265 32.959 6.484 1.00 83.94 100 PRO A N 1
ATOM 734 C CA . PRO A 1 100 ? -40.203 32.947 7.940 1.00 83.94 100 PRO A CA 1
ATOM 735 C C . PRO A 1 100 ? -40.644 31.588 8.497 1.00 83.94 100 PRO A C 1
ATOM 737 O O . PRO A 1 100 ? -41.603 30.979 8.019 1.00 83.94 100 PRO A O 1
ATOM 740 N N . MET A 1 101 ? -39.927 31.117 9.518 1.00 80.50 101 MET A N 1
ATOM 741 C CA . MET A 1 101 ? -40.216 29.847 10.179 1.00 80.50 101 MET A CA 1
ATOM 742 C C . MET A 1 101 ? -41.575 29.917 10.906 1.00 80.50 101 MET A C 1
ATOM 744 O O . MET A 1 101 ? -41.869 30.941 11.532 1.00 80.50 101 MET A O 1
ATOM 748 N N . PRO A 1 102 ? -42.404 28.856 10.860 1.00 79.75 102 PRO A N 1
ATOM 749 C CA . PRO A 1 102 ? -43.631 28.785 11.648 1.00 79.75 102 PRO A CA 1
ATOM 750 C C . PRO A 1 102 ? -43.338 28.915 13.145 1.00 79.75 102 PRO A C 1
ATOM 752 O O . PRO A 1 102 ? -42.338 28.390 13.635 1.00 79.75 102 PRO A O 1
ATOM 755 N N . ALA A 1 103 ? -44.227 29.588 13.876 1.00 80.56 103 ALA A N 1
ATOM 756 C CA . ALA A 1 103 ? -44.116 29.708 15.324 1.00 80.56 103 ALA A CA 1
ATOM 757 C C . ALA A 1 103 ? -44.110 28.316 15.978 1.00 80.56 103 ALA A C 1
ATOM 759 O O . ALA A 1 103 ? -44.995 27.495 15.729 1.00 80.56 103 ALA A O 1
ATOM 760 N N . GLN A 1 104 ? -43.102 28.056 16.810 1.00 81.06 104 GLN A N 1
ATOM 761 C CA . GLN A 1 104 ? -43.000 26.810 17.560 1.00 81.06 104 GLN A CA 1
ATOM 762 C C . GLN A 1 104 ? -44.107 26.758 18.631 1.00 81.06 104 GLN A C 1
ATOM 764 O O . GLN A 1 104 ? -44.311 27.757 19.329 1.00 81.06 104 GLN A O 1
ATOM 769 N N . PRO A 1 105 ? -44.829 25.631 18.784 1.00 79.81 105 PRO A N 1
ATOM 770 C CA . PRO A 1 105 ? -45.836 25.502 19.829 1.00 79.81 105 PRO A CA 1
ATOM 771 C C . PRO A 1 105 ? -45.186 25.516 21.223 1.00 79.81 105 PRO A C 1
ATOM 773 O O . PRO A 1 105 ? -44.036 25.082 21.371 1.00 79.81 105 PRO A O 1
ATOM 776 N N . PRO A 1 106 ? -45.906 26.001 22.251 1.00 79.44 106 PRO A N 1
ATOM 777 C CA . PRO A 1 106 ? -45.405 25.997 23.617 1.00 79.44 106 PRO A CA 1
ATOM 778 C C . PRO A 1 106 ? -45.118 24.560 24.089 1.00 79.44 106 PRO A C 1
ATOM 780 O O . PRO A 1 106 ? -45.789 23.618 23.651 1.00 79.44 106 PRO A O 1
ATOM 783 N N . PRO A 1 107 ? -44.116 24.367 24.965 1.00 80.12 107 PRO A N 1
ATOM 784 C CA . PRO A 1 107 ? -43.783 23.049 25.486 1.00 80.12 107 PRO A CA 1
ATOM 785 C C . PRO A 1 107 ? -44.942 22.467 26.319 1.00 80.12 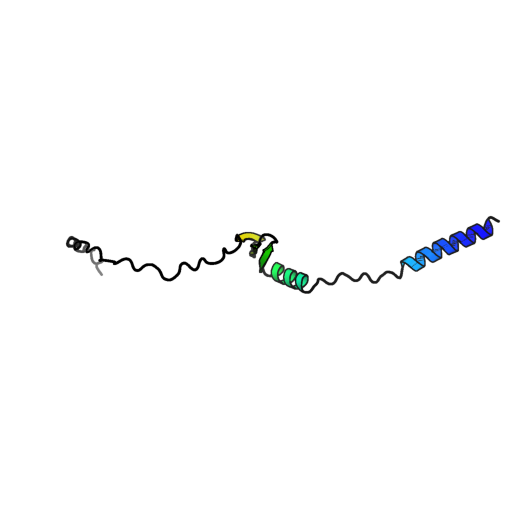107 PRO A C 1
ATOM 787 O O . PRO A 1 107 ? -45.671 23.230 26.956 1.00 80.12 107 PRO A O 1
ATOM 790 N N . PRO A 1 108 ? -45.109 21.130 26.358 1.00 78.75 108 PRO A N 1
ATOM 791 C CA . PRO A 1 108 ? -46.126 20.491 27.187 1.00 78.75 108 PRO A CA 1
ATOM 792 C C . PRO A 1 108 ? -45.888 20.768 28.675 1.00 78.75 108 PRO A C 1
ATOM 794 O O . PRO A 1 108 ? -44.788 20.543 29.186 1.00 78.75 108 PRO A O 1
ATOM 797 N N . GLU A 1 109 ? -46.924 21.212 29.385 1.00 77.06 109 GLU A N 1
ATOM 798 C CA . GLU A 1 109 ? -46.901 21.305 30.844 1.00 77.06 109 GLU A CA 1
ATOM 799 C C . GLU A 1 109 ? -47.011 19.895 31.439 1.00 77.06 109 GLU A C 1
ATOM 801 O O . GLU A 1 109 ? -48.052 19.242 31.363 1.00 77.06 109 GLU A O 1
ATOM 806 N N . TYR A 1 110 ? -45.919 19.399 32.020 1.00 77.12 110 TYR A N 1
ATOM 807 C CA . TYR A 1 110 ? -45.937 18.149 32.778 1.00 77.12 110 TYR A CA 1
ATOM 808 C C . TYR A 1 110 ? -46.392 18.418 34.221 1.00 77.12 110 TYR A C 1
ATOM 810 O O . TYR A 1 110 ? -45.943 19.398 34.826 1.00 77.12 110 TYR A O 1
ATOM 818 N N . PRO A 1 111 ? -47.236 17.556 34.818 1.00 77.56 111 PRO A N 1
ATOM 819 C CA . PRO A 1 111 ? -47.667 17.731 36.198 1.00 77.56 111 PRO A CA 1
ATOM 820 C C . PRO A 1 111 ? -46.473 17.625 37.157 1.00 77.56 111 PRO A C 1
ATOM 822 O O . PRO A 1 111 ? -45.750 16.627 37.183 1.00 77.56 111 PRO A O 1
ATOM 825 N N . GLN A 1 112 ? -46.274 18.676 37.955 1.00 70.06 112 GLN A N 1
ATOM 826 C CA . GLN A 1 112 ? -45.279 18.720 39.024 1.00 70.06 112 GLN A CA 1
ATOM 827 C C . GLN A 1 112 ? -45.641 17.666 40.078 1.00 70.06 112 GLN A C 1
ATOM 829 O O . GLN A 1 112 ? -46.744 17.674 40.625 1.00 70.06 112 GLN A O 1
ATOM 834 N N . ARG A 1 113 ? -44.721 16.732 40.343 1.00 60.09 113 ARG A N 1
ATOM 835 C CA . ARG A 1 113 ? -44.906 15.681 41.350 1.00 60.09 113 ARG A CA 1
ATOM 836 C C . ARG A 1 113 ? -45.115 16.347 42.719 1.00 60.09 113 ARG A C 1
ATOM 838 O O . ARG A 1 113 ? -44.247 17.086 43.178 1.00 60.09 113 ARG A O 1
ATOM 845 N N . ALA A 1 114 ? -46.275 16.115 43.333 1.00 64.94 114 ALA A N 1
ATOM 846 C CA . ALA A 1 114 ? -46.564 16.564 44.692 1.00 64.94 114 ALA A CA 1
ATOM 847 C C . ALA A 1 114 ? -45.579 15.915 45.685 1.00 64.94 114 ALA A C 1
ATOM 849 O O . ALA A 1 114 ? -45.183 14.766 45.482 1.00 64.94 114 ALA A O 1
ATOM 850 N N . ARG A 1 115 ? -45.170 16.712 46.683 1.00 57.00 115 ARG A N 1
ATOM 851 C CA . ARG A 1 115 ? -44.125 16.445 47.690 1.00 57.00 115 ARG A CA 1
ATOM 852 C C . ARG A 1 115 ? -44.200 15.073 48.349 1.00 57.00 115 ARG A C 1
ATOM 854 O O . ARG A 1 115 ? -45.318 14.683 48.745 1.00 57.00 115 ARG A O 1
#

Solvent-accessible surface area (backbone atoms only — not comparable to full-atom values): 7708 Å² total; per-residue (Å²): 115,72,70,62,56,52,52,52,50,52,52,52,56,52,52,56,57,60,62,62,70,73,75,70,78,76,71,69,79,70,67,49,76,66,53,48,52,46,54,54,35,65,73,70,38,32,77,48,76,49,69,49,99,85,46,31,38,38,36,40,34,41,41,88,87,74,50,74,49,78,47,78,41,72,55,81,72,80,79,80,83,77,71,79,79,83,84,70,86,75,72,77,82,81,70,79,81,80,79,85,78,78,83,79,76,80,79,84,87,72,84,78,80,79,132

Nearest PDB structures (foldseek):
  3gyx-assembly6_L  TM=6.458E-01  e=8.741E-01  Megalodesulfovibrio gigas
  1lii-assembly1_A  TM=6.995E-01  e=1.522E+00  Toxoplasma gondii
  5gwx-assembly1_A  TM=6.539E-01  e=1.947E+00  Methanohalophilus portucalensis FDF-1
  1e2v-assembly3_C  TM=6.011E-01  e=7.728E-01  Chlamydomonas reinhardtii
  5hil-assembly1_A  TM=6.536E-01  e=2.202E+00  Methanohalophilus portucalensis FDF-1

Foldseek 3Di:
DVVVVVVVVVCVVVVVVVVVVPVPPPVVVPDDPVRVVVVVCLVVWHWDWDADPQRWIWIWTQDPVRDIDIDIHHHDDDDPCPDDDPPDPCPDPPDPDDDDDPDDDDDDDDDDDDD

pLDDT: mean 74.05, std 12.91, range [41.09, 93.06]

Secondary structure (DSSP, 8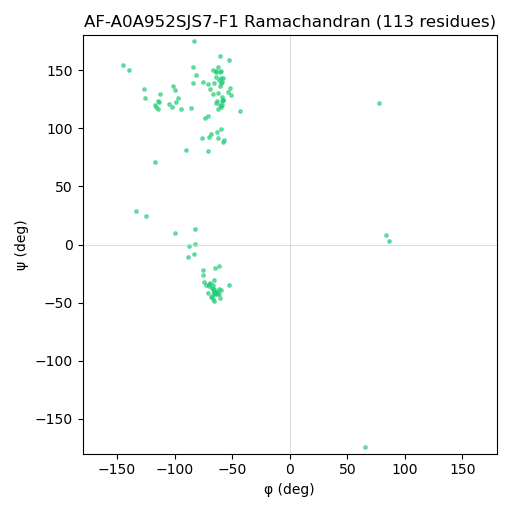-state):
-HHHHHHHHHHHHHHHHHHTTS-------PPPHHHHHHHHHHHH--EEEEE-TTSPEEEEEE-TTS-EEEEEEPPPPPP----SPP--------PPPPPPPPPPPPPP-PPPPP-